Protein AF-A0A537ELC5-F1 (afdb_monomer_lite)

pLDDT: mean 82.73, std 13.87, range [36.59, 97.06]

Foldseek 3Di:
DDDDDPVLVVLLVCLVPCLVVCCVLLVADSVLSLLLSVLVVCCVVPVFDWDFLVRSLVSLVVLLVDPRRSDDNPDDGDSVVSVVSVVSCVVLVQKDKDAFPDADPPDGDTRRIIITGDDPVVSVVSSVVVVVVVVVVVVVVVVVVLVVCVVVVNNDPDPDD

Radius of gyration: 21.55 Å; chains: 1; bounding box: 52×45×64 Å

Structure (mmCIF, N/CA/C/O backbone):
data_AF-A0A537ELC5-F1
#
_entry.id   AF-A0A537ELC5-F1
#
loop_
_atom_site.group_PDB
_atom_site.id
_atom_site.type_symbol
_atom_site.label_atom_id
_atom_site.label_alt_id
_atom_site.label_comp_id
_atom_site.label_asym_id
_atom_site.label_entit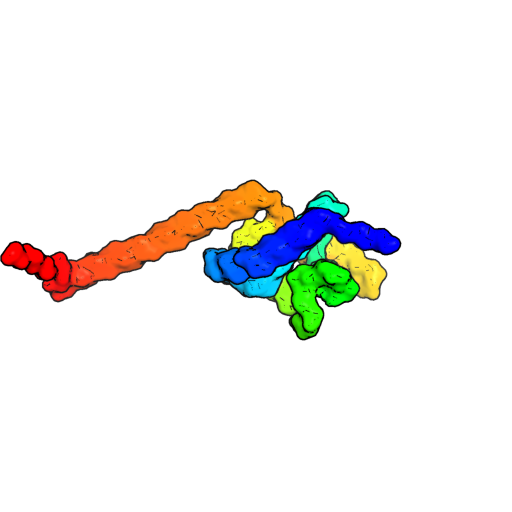y_id
_atom_site.label_seq_id
_atom_site.pdbx_PDB_ins_code
_atom_site.Cartn_x
_atom_site.Cartn_y
_atom_site.Cartn_z
_atom_site.occupancy
_atom_site.B_iso_or_equiv
_atom_site.auth_seq_id
_atom_site.auth_comp_id
_atom_site.auth_asym_id
_atom_site.auth_atom_id
_atom_site.pdbx_PDB_model_num
ATOM 1 N N . MET A 1 1 ? 16.513 15.940 -28.031 1.00 36.59 1 MET A N 1
ATOM 2 C CA . MET A 1 1 ? 15.989 16.147 -26.659 1.00 36.59 1 MET A CA 1
ATOM 3 C C . MET A 1 1 ? 14.794 15.224 -26.477 1.00 36.59 1 MET A C 1
ATOM 5 O O . MET A 1 1 ? 13.869 15.333 -27.264 1.00 36.59 1 MET A O 1
ATOM 9 N N . ALA A 1 2 ? 14.829 14.277 -25.535 1.00 41.66 2 ALA A N 1
ATOM 10 C CA . ALA A 1 2 ? 13.692 13.381 -25.301 1.00 41.66 2 ALA A CA 1
ATOM 11 C C . ALA A 1 2 ? 12.589 14.142 -24.551 1.00 41.66 2 ALA A C 1
ATOM 13 O O . ALA A 1 2 ? 12.836 14.666 -23.462 1.00 41.66 2 ALA A O 1
ATOM 14 N N . THR A 1 3 ? 11.407 14.243 -25.154 1.00 48.88 3 THR A N 1
ATOM 15 C CA . THR A 1 3 ? 10.217 14.824 -24.534 1.00 48.88 3 THR A CA 1
ATOM 16 C C . THR A 1 3 ? 9.771 13.930 -23.382 1.00 48.88 3 THR A C 1
ATOM 18 O O . THR A 1 3 ? 9.591 12.722 -23.522 1.00 48.88 3 THR A O 1
ATOM 21 N N . VAL A 1 4 ? 9.645 14.522 -22.199 1.00 57.47 4 VAL A N 1
ATOM 22 C CA . VAL A 1 4 ? 9.114 13.833 -21.026 1.00 57.47 4 VAL A CA 1
ATOM 23 C C . VAL A 1 4 ? 7.614 13.622 -21.239 1.00 57.47 4 VAL A C 1
ATOM 25 O O . VAL A 1 4 ? 6.893 14.578 -21.510 1.00 57.47 4 VAL A O 1
ATOM 28 N N . SER A 1 5 ? 7.139 12.383 -21.108 1.00 67.00 5 SER A N 1
ATOM 29 C CA . SER A 1 5 ? 5.710 12.070 -21.216 1.00 67.00 5 SER A CA 1
ATOM 30 C C . SER A 1 5 ? 4.902 12.790 -20.128 1.00 67.00 5 SER A C 1
ATOM 32 O O . SER A 1 5 ? 5.226 12.699 -18.943 1.00 67.00 5 SER A O 1
ATOM 34 N N . THR A 1 6 ? 3.807 13.455 -20.508 1.00 70.62 6 THR A N 1
ATOM 35 C CA . THR A 1 6 ? 2.864 14.124 -19.590 1.00 70.62 6 THR A CA 1
ATOM 36 C C . THR A 1 6 ? 2.332 13.180 -18.505 1.00 70.62 6 THR A C 1
ATOM 38 O O . THR A 1 6 ? 2.076 13.609 -17.381 1.00 70.62 6 THR A O 1
ATOM 41 N N . ALA A 1 7 ? 2.208 11.883 -18.807 1.00 66.81 7 ALA A N 1
ATOM 42 C CA . ALA A 1 7 ? 1.790 10.869 -17.841 1.00 66.81 7 ALA A CA 1
ATOM 43 C C . ALA A 1 7 ? 2.809 10.690 -16.699 1.00 66.81 7 ALA A C 1
ATOM 45 O O . ALA A 1 7 ? 2.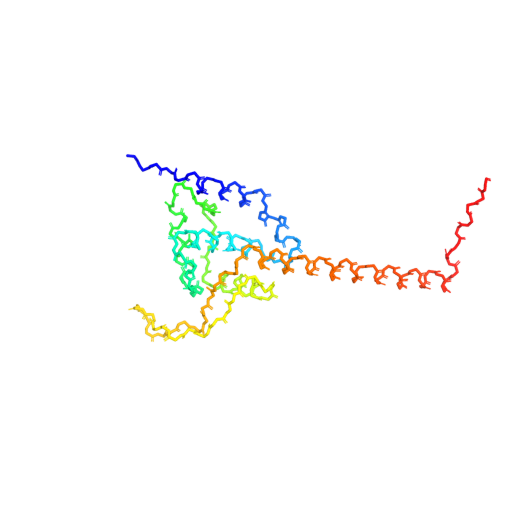412 10.568 -15.543 1.00 66.81 7 ALA A O 1
ATOM 46 N N . ALA A 1 8 ? 4.110 10.749 -17.003 1.00 68.38 8 ALA A N 1
ATOM 47 C CA . ALA A 1 8 ? 5.177 10.617 -16.009 1.00 68.38 8 ALA A CA 1
ATOM 48 C C . ALA A 1 8 ? 5.245 11.834 -15.066 1.00 68.38 8 ALA A C 1
ATOM 50 O O . ALA A 1 8 ? 5.470 11.682 -13.863 1.00 68.38 8 ALA A O 1
ATOM 51 N N . VAL A 1 9 ? 4.989 13.041 -15.591 1.00 70.94 9 VAL A N 1
ATOM 52 C CA . VAL A 1 9 ? 4.886 14.271 -14.781 1.00 70.94 9 VAL A CA 1
ATOM 53 C C . VAL A 1 9 ? 3.712 14.171 -13.809 1.00 70.94 9 VAL A C 1
ATOM 55 O O . VAL A 1 9 ? 3.905 14.302 -12.601 1.00 70.94 9 VAL A O 1
ATOM 58 N N . ARG A 1 10 ? 2.518 13.838 -14.320 1.00 77.75 10 ARG A N 1
ATOM 59 C CA . ARG A 1 10 ? 1.309 13.677 -13.498 1.00 77.75 10 ARG A CA 1
ATOM 60 C C . ARG A 1 10 ? 1.483 12.607 -12.423 1.00 77.75 10 ARG A C 1
ATOM 62 O O . ARG A 1 10 ? 1.082 12.816 -11.285 1.00 77.75 10 ARG A O 1
ATOM 69 N N . LEU A 1 11 ? 2.109 11.475 -12.749 1.00 79.44 11 LEU A N 1
ATOM 70 C CA . LEU A 1 11 ? 2.349 10.421 -11.766 1.00 79.44 11 LEU A CA 1
ATOM 71 C C . LEU A 1 11 ? 3.295 10.885 -10.651 1.00 79.44 11 LEU A C 1
ATOM 73 O O . LEU A 1 11 ? 3.015 10.645 -9.482 1.00 79.44 11 LEU A O 1
ATOM 77 N N . THR A 1 12 ? 4.369 11.600 -10.995 1.00 79.56 12 THR A N 1
ATOM 78 C CA . THR A 1 12 ? 5.310 12.158 -10.010 1.00 79.56 12 THR A CA 1
ATOM 79 C C . THR A 1 12 ? 4.617 13.133 -9.051 1.00 79.56 12 THR A C 1
ATOM 81 O O . THR A 1 12 ? 4.878 13.113 -7.848 1.00 79.56 12 THR A O 1
ATOM 84 N N . GLU A 1 13 ? 3.713 13.974 -9.559 1.00 84.12 13 GLU A N 1
ATOM 85 C CA . GLU A 1 13 ? 2.895 14.873 -8.734 1.00 84.12 13 GLU A CA 1
ATOM 86 C C . GLU A 1 13 ? 1.957 14.102 -7.801 1.00 84.12 13 GLU A C 1
ATOM 88 O O . GLU A 1 13 ? 1.878 14.422 -6.614 1.00 84.12 13 GLU A O 1
ATOM 93 N N . LEU A 1 14 ? 1.300 13.050 -8.303 1.00 85.38 14 LEU A N 1
ATOM 94 C CA . LEU A 1 14 ? 0.446 12.186 -7.485 1.00 85.38 14 LEU A CA 1
ATOM 95 C C . LEU A 1 14 ? 1.235 11.500 -6.366 1.00 85.38 14 LEU A C 1
ATOM 97 O O . LEU A 1 14 ? 0.763 11.475 -5.231 1.00 85.38 14 LEU A O 1
ATOM 101 N N . VAL A 1 15 ? 2.447 11.006 -6.648 1.00 85.62 15 VAL A N 1
ATOM 102 C CA . VAL A 1 15 ? 3.321 10.426 -5.615 1.00 85.62 15 VAL A CA 1
ATOM 103 C C . VAL A 1 15 ? 3.615 11.463 -4.540 1.00 85.62 15 VAL A C 1
ATOM 105 O O . VAL A 1 15 ? 3.374 11.204 -3.365 1.00 85.62 15 VAL A O 1
ATOM 108 N N . LYS A 1 16 ? 4.091 12.655 -4.913 1.00 84.12 16 LYS A N 1
ATOM 109 C CA . LYS A 1 16 ? 4.421 13.709 -3.941 1.00 84.12 16 LYS A CA 1
ATOM 110 C C . LYS A 1 16 ? 3.223 14.108 -3.084 1.00 84.12 16 LYS A C 1
ATOM 112 O O . LYS A 1 16 ? 3.381 14.309 -1.887 1.00 84.12 16 LYS A O 1
ATOM 117 N N . ARG A 1 17 ? 2.042 14.213 -3.694 1.00 87.62 17 ARG A N 1
ATOM 118 C CA . ARG A 1 17 ? 0.836 14.697 -3.022 1.00 87.62 17 ARG A CA 1
ATOM 119 C C . ARG A 1 17 ? 0.158 13.648 -2.142 1.00 87.62 17 ARG A C 1
ATOM 121 O O . ARG A 1 17 ? -0.383 14.016 -1.109 1.00 87.62 17 ARG A O 1
ATOM 128 N N . TYR A 1 18 ? 0.166 12.375 -2.542 1.00 88.31 18 TYR A N 1
ATOM 129 C CA . TYR A 1 18 ? -0.697 11.353 -1.935 1.00 88.31 18 TYR A CA 1
ATOM 130 C C . TYR A 1 18 ? 0.043 10.152 -1.331 1.00 88.31 18 TYR A C 1
ATOM 132 O O . TYR A 1 18 ? -0.589 9.329 -0.674 1.00 88.31 18 TYR A O 1
ATOM 140 N N . SER A 1 19 ? 1.363 10.028 -1.509 1.00 86.38 19 SER A N 1
ATOM 141 C CA . SER A 1 19 ? 2.138 8.895 -0.964 1.00 86.38 19 SER A CA 1
ATOM 142 C C . SER A 1 19 ? 2.041 8.752 0.556 1.00 86.38 19 SER A C 1
ATOM 144 O O . SER A 1 19 ? 1.912 7.621 1.030 1.00 86.38 19 SER A O 1
ATOM 146 N N . SER A 1 20 ? 2.068 9.859 1.303 1.00 88.12 20 SER A N 1
ATOM 147 C CA . SER A 1 20 ? 1.919 9.846 2.766 1.00 88.12 20 SER A CA 1
ATOM 148 C C . SER A 1 20 ? 0.496 9.489 3.181 1.00 88.12 20 SER A C 1
ATOM 150 O O . SER A 1 20 ? 0.316 8.557 3.953 1.00 88.12 20 SER A O 1
ATOM 152 N N . THR A 1 21 ? -0.514 10.122 2.576 1.00 89.06 21 THR A N 1
ATOM 153 C CA . THR A 1 21 ? -1.930 9.825 2.848 1.00 89.06 21 THR A CA 1
ATOM 154 C C . THR A 1 21 ? -2.258 8.351 2.613 1.00 89.06 21 THR A C 1
ATOM 156 O O . THR A 1 21 ? -2.907 7.719 3.436 1.00 89.06 21 THR A O 1
ATOM 159 N N . ILE A 1 22 ? -1.776 7.768 1.511 1.00 88.00 22 ILE A N 1
ATOM 160 C CA . ILE A 1 22 ? -1.980 6.341 1.228 1.00 88.00 22 ILE A CA 1
ATOM 161 C C . ILE A 1 22 ? -1.264 5.468 2.264 1.00 88.00 22 ILE A C 1
ATOM 163 O O . ILE A 1 22 ? -1.820 4.460 2.692 1.00 88.00 22 ILE A O 1
ATOM 167 N N . ALA A 1 23 ? -0.038 5.827 2.653 1.00 90.69 23 ALA A N 1
ATOM 168 C CA . ALA A 1 23 ? 0.715 5.071 3.648 1.00 90.69 23 ALA A CA 1
ATOM 169 C C . ALA A 1 23 ? 0.004 5.065 5.010 1.00 90.69 23 ALA A C 1
ATOM 171 O O . ALA A 1 23 ? -0.204 4.000 5.588 1.00 90.69 23 ALA A O 1
ATOM 172 N N . GLU A 1 24 ? -0.425 6.239 5.471 1.00 89.81 24 GLU A N 1
ATOM 173 C CA . GLU A 1 24 ? -1.126 6.438 6.740 1.00 89.81 24 GLU A CA 1
ATOM 174 C C . GLU A 1 24 ? -2.480 5.729 6.758 1.00 89.81 24 GLU A C 1
ATOM 176 O O . GLU A 1 24 ? -2.751 4.930 7.656 1.00 89.81 24 GLU A O 1
ATOM 181 N N . GLU A 1 25 ? -3.318 5.949 5.742 1.00 87.75 25 GLU A N 1
ATOM 182 C CA . GLU A 1 25 ? -4.668 5.390 5.750 1.00 87.75 25 GLU A CA 1
ATOM 183 C C . GLU A 1 25 ? -4.679 3.875 5.587 1.00 87.75 25 GLU A C 1
ATOM 185 O O . GLU A 1 25 ? -5.473 3.183 6.230 1.00 87.75 25 GLU A O 1
ATOM 190 N N . LEU A 1 26 ? -3.779 3.331 4.767 1.00 87.50 26 LEU A N 1
ATOM 191 C CA . LEU A 1 26 ? -3.702 1.887 4.554 1.00 87.50 26 LEU A CA 1
ATOM 192 C C . LEU A 1 26 ? -2.837 1.172 5.596 1.00 87.50 26 LEU A C 1
ATOM 194 O O . LEU A 1 26 ? -2.833 -0.060 5.612 1.00 87.50 26 LEU A O 1
ATOM 198 N N . GLY A 1 27 ? -2.141 1.911 6.465 1.00 89.38 27 GLY A N 1
ATOM 199 C CA . GLY A 1 27 ? -1.224 1.348 7.456 1.00 89.38 27 GLY A CA 1
ATOM 200 C C . GLY A 1 27 ? -0.052 0.601 6.817 1.00 89.38 27 GLY A C 1
ATOM 201 O O . GLY A 1 27 ? 0.389 -0.420 7.342 1.00 89.38 27 GLY A O 1
ATOM 202 N N . ILE A 1 28 ? 0.422 1.069 5.659 1.00 92.50 28 ILE A N 1
ATOM 203 C CA . ILE A 1 28 ? 1.560 0.483 4.939 1.00 92.50 28 ILE A CA 1
ATOM 204 C C . ILE A 1 28 ? 2.791 1.369 5.070 1.00 92.50 28 ILE A C 1
ATOM 206 O O . ILE A 1 28 ? 2.699 2.571 5.312 1.00 92.50 28 ILE A O 1
ATOM 210 N N . SER A 1 29 ? 3.972 0.792 4.857 1.00 91.38 29 SER A N 1
ATOM 211 C CA . SER A 1 29 ? 5.194 1.589 4.834 1.00 91.38 29 SER A CA 1
ATOM 212 C C . SER A 1 29 ? 5.176 2.636 3.709 1.00 91.38 29 SER A C 1
ATOM 214 O O . SER A 1 29 ? 4.657 2.409 2.615 1.00 91.38 29 SER A O 1
ATOM 216 N N . TYR A 1 30 ? 5.824 3.779 3.942 1.00 88.56 30 TYR A N 1
ATOM 217 C CA . TYR A 1 30 ? 6.011 4.809 2.912 1.00 88.56 30 TYR A CA 1
ATOM 218 C C . TYR A 1 30 ? 6.717 4.255 1.659 1.00 88.56 30 TYR A C 1
ATOM 220 O O . TYR A 1 30 ? 6.390 4.597 0.525 1.00 88.56 30 TYR A O 1
ATOM 228 N N . GLN A 1 31 ? 7.640 3.307 1.850 1.00 89.06 31 GLN A N 1
ATOM 229 C CA . GLN A 1 31 ? 8.270 2.579 0.750 1.00 89.06 31 GLN A CA 1
ATOM 230 C C . GLN A 1 31 ? 7.249 1.762 -0.060 1.00 89.06 31 GLN A C 1
ATOM 232 O O . GLN A 1 31 ? 7.323 1.741 -1.288 1.00 89.06 31 GLN A O 1
ATOM 237 N N . ALA A 1 32 ? 6.292 1.103 0.602 1.00 92.56 32 ALA A N 1
ATOM 238 C CA . ALA A 1 32 ? 5.229 0.355 -0.062 1.00 92.56 32 ALA A CA 1
ATOM 239 C C . ALA A 1 32 ? 4.324 1.272 -0.890 1.00 92.56 32 ALA A C 1
ATOM 241 O O . ALA A 1 32 ? 4.034 0.941 -2.039 1.00 92.56 32 ALA A O 1
ATOM 242 N N . SER A 1 33 ? 3.945 2.449 -0.376 1.00 92.25 33 SER A N 1
ATOM 243 C CA . SER A 1 33 ? 3.139 3.401 -1.154 1.00 92.25 33 SER A CA 1
ATOM 244 C C . SER A 1 33 ? 3.883 3.890 -2.401 1.00 92.25 33 SER A C 1
ATOM 246 O O . SER A 1 33 ? 3.303 3.947 -3.481 1.00 92.25 33 SER A O 1
ATOM 248 N N . LYS A 1 34 ? 5.195 4.134 -2.327 1.00 88.44 34 LYS A N 1
ATOM 249 C CA . LYS A 1 34 ? 5.983 4.452 -3.528 1.00 88.44 34 LYS A CA 1
ATOM 250 C C . LYS A 1 34 ? 6.090 3.279 -4.509 1.00 88.44 34 LYS A C 1
ATOM 252 O O . LYS A 1 34 ? 5.983 3.484 -5.717 1.00 88.44 34 LYS A O 1
ATOM 257 N N . ILE A 1 35 ? 6.277 2.049 -4.018 1.00 91.56 35 ILE A N 1
ATOM 258 C CA . ILE A 1 35 ? 6.288 0.845 -4.868 1.00 91.56 35 ILE A CA 1
ATOM 259 C C . ILE A 1 35 ? 4.935 0.652 -5.561 1.00 91.56 35 ILE A C 1
ATOM 261 O O . ILE A 1 35 ? 4.911 0.263 -6.725 1.00 91.56 35 ILE A O 1
ATOM 265 N N . LEU A 1 36 ? 3.820 0.975 -4.898 1.00 93.00 36 LEU A N 1
ATOM 266 C CA . LEU A 1 36 ? 2.488 0.971 -5.505 1.00 93.00 36 LEU A CA 1
ATOM 267 C C . LEU A 1 36 ? 2.446 1.873 -6.750 1.00 93.00 36 LEU A C 1
ATOM 269 O O . LEU A 1 36 ? 2.028 1.425 -7.818 1.00 93.00 36 LEU A O 1
ATOM 273 N N . PHE A 1 37 ? 2.930 3.115 -6.637 1.00 89.69 37 PHE A N 1
ATOM 274 C CA . PHE A 1 37 ? 2.995 4.047 -7.768 1.00 89.69 37 PHE A CA 1
ATOM 275 C C . PHE A 1 37 ? 3.964 3.589 -8.860 1.00 89.69 37 PHE A C 1
ATOM 277 O O . PHE A 1 37 ? 3.635 3.687 -10.040 1.00 89.69 37 PHE A O 1
ATOM 284 N N . TYR A 1 38 ? 5.116 3.030 -8.485 1.00 88.69 38 TYR A N 1
ATOM 285 C CA . TYR A 1 38 ? 6.044 2.430 -9.444 1.00 88.69 38 TYR A CA 1
ATOM 286 C C . TYR A 1 38 ? 5.379 1.301 -10.244 1.00 88.69 38 TYR A C 1
ATOM 288 O O . TYR A 1 38 ? 5.448 1.283 -11.470 1.00 88.69 38 TYR A O 1
ATOM 296 N N . LEU A 1 39 ? 4.690 0.371 -9.577 1.00 90.69 39 LEU A N 1
ATOM 297 C CA . LEU A 1 39 ? 3.988 -0.721 -10.252 1.00 90.69 39 LEU A CA 1
ATOM 298 C C . LEU A 1 39 ? 2.851 -0.206 -11.142 1.00 90.69 39 LEU A C 1
ATOM 300 O O . LEU A 1 39 ? 2.592 -0.782 -12.198 1.00 90.69 39 LEU A O 1
ATOM 304 N N . PHE A 1 40 ? 2.191 0.885 -10.747 1.00 89.75 40 PHE A N 1
ATOM 305 C CA . PHE A 1 40 ? 1.183 1.537 -11.577 1.00 89.75 40 PHE A CA 1
ATOM 306 C C . PHE A 1 40 ? 1.805 2.106 -12.857 1.00 89.75 40 PHE A C 1
ATOM 308 O O . PHE A 1 40 ? 1.271 1.893 -13.944 1.00 89.75 40 PHE A O 1
ATOM 315 N N . GLU A 1 41 ? 2.970 2.748 -12.754 1.00 85.81 41 GLU A N 1
ATOM 316 C CA . GLU A 1 41 ? 3.743 3.198 -13.914 1.00 85.81 41 GLU A CA 1
ATOM 317 C C . GLU A 1 41 ? 4.092 2.032 -14.846 1.00 85.81 41 GLU A C 1
ATOM 319 O O . GLU A 1 41 ? 3.826 2.087 -16.048 1.00 85.81 41 GLU A O 1
ATOM 324 N N . GLN A 1 42 ? 4.632 0.940 -14.293 1.00 85.81 42 GLN A N 1
ATOM 325 C CA . GLN A 1 42 ? 4.979 -0.242 -15.085 1.00 85.81 42 GLN A CA 1
ATOM 326 C C . GLN A 1 42 ? 3.746 -0.832 -15.771 1.00 85.81 42 GLN A C 1
ATOM 328 O O . GLN A 1 42 ? 3.809 -1.214 -16.937 1.00 85.81 42 GLN A O 1
ATOM 333 N N . ARG A 1 43 ? 2.596 -0.850 -15.093 1.00 84.44 43 ARG A N 1
ATOM 334 C CA . ARG A 1 43 ? 1.334 -1.305 -15.675 1.00 84.44 43 ARG A CA 1
ATOM 335 C C . ARG A 1 43 ? 0.915 -0.466 -16.882 1.00 84.44 43 ARG A C 1
ATOM 337 O O . ARG A 1 43 ? 0.493 -1.056 -17.875 1.00 84.44 43 ARG A O 1
ATOM 344 N N . VAL A 1 44 ? 1.032 0.861 -16.797 1.00 82.00 44 VAL A N 1
ATOM 345 C CA . VAL A 1 44 ? 0.701 1.788 -17.894 1.00 82.00 44 VAL A CA 1
ATOM 346 C C . VAL A 1 44 ? 1.618 1.570 -19.100 1.00 82.00 44 VAL A C 1
ATOM 348 O O . VAL A 1 44 ? 1.150 1.614 -20.232 1.00 82.00 44 VAL A O 1
ATOM 351 N N . HIS A 1 45 ? 2.908 1.304 -18.875 1.00 78.81 45 HIS A N 1
ATOM 352 C CA . HIS A 1 45 ? 3.888 1.198 -19.961 1.00 78.81 45 HIS A CA 1
ATOM 353 C C . HIS A 1 45 ? 4.100 -0.215 -20.519 1.00 78.81 45 HIS A C 1
ATOM 355 O O . HIS A 1 45 ? 4.550 -0.347 -21.653 1.00 78.81 45 HIS A O 1
ATOM 361 N N . GLN A 1 46 ? 3.819 -1.267 -19.747 1.00 76.81 46 GLN A N 1
ATOM 362 C CA . GLN A 1 46 ? 4.182 -2.653 -20.086 1.00 76.81 46 GLN A CA 1
ATOM 363 C C . GLN A 1 46 ? 2.991 -3.626 -20.071 1.00 76.81 46 GLN A C 1
ATOM 365 O O . GLN A 1 46 ? 3.198 -4.836 -20.068 1.00 76.81 46 GLN A O 1
ATOM 370 N N . ASN A 1 47 ? 1.746 -3.131 -20.068 1.00 74.31 47 ASN A N 1
ATOM 371 C CA . ASN A 1 47 ? 0.526 -3.954 -20.033 1.00 74.31 47 ASN A CA 1
ATOM 372 C C . ASN A 1 47 ? 0.460 -4.925 -18.839 1.00 74.31 47 ASN A C 1
ATOM 374 O O . ASN A 1 47 ? 0.217 -6.119 -18.988 1.00 74.31 47 ASN A O 1
ATOM 378 N N . ASN A 1 48 ? 0.607 -4.381 -17.630 1.00 69.75 48 ASN A N 1
ATOM 379 C CA . ASN A 1 48 ? 0.451 -5.108 -16.361 1.00 69.75 48 ASN A CA 1
ATOM 380 C C . ASN A 1 48 ? 1.360 -6.352 -16.194 1.00 69.75 48 ASN A C 1
ATOM 382 O O . ASN A 1 48 ? 0.852 -7.454 -15.970 1.00 69.75 48 ASN A O 1
ATOM 386 N N . PRO A 1 49 ? 2.689 -6.195 -16.296 1.00 79.19 49 PRO A N 1
ATOM 387 C CA . PRO A 1 49 ? 3.631 -7.301 -16.148 1.00 79.19 49 PRO A CA 1
ATOM 388 C C . PRO A 1 49 ? 3.693 -7.840 -14.708 1.00 79.19 49 PRO A C 1
ATOM 390 O O . PRO A 1 49 ? 3.563 -7.103 -13.729 1.00 79.19 49 PRO A O 1
ATOM 393 N N . ASP A 1 50 ? 3.968 -9.137 -14.594 1.00 87.88 50 ASP A N 1
ATOM 394 C CA . ASP A 1 50 ? 4.348 -9.784 -13.339 1.00 87.88 50 ASP A CA 1
ATOM 395 C C . ASP A 1 50 ? 5.806 -9.443 -12.989 1.00 87.88 50 ASP A C 1
ATOM 397 O O . ASP A 1 50 ? 6.710 -9.661 -13.802 1.00 87.88 50 ASP A O 1
ATOM 401 N N . HIS A 1 51 ? 6.059 -8.984 -11.761 1.00 88.44 51 HIS A N 1
ATOM 402 C CA . HIS A 1 51 ? 7.404 -8.648 -11.291 1.00 88.44 51 HIS A CA 1
ATOM 403 C C . HIS A 1 51 ? 7.811 -9.450 -10.055 1.00 88.44 51 HIS A C 1
ATOM 405 O O . HIS A 1 51 ? 7.039 -9.605 -9.110 1.00 88.44 51 HIS A O 1
ATOM 411 N N . SER A 1 52 ? 9.058 -9.917 -10.010 1.00 90.50 52 SER A N 1
ATOM 412 C CA . SER A 1 52 ? 9.662 -10.351 -8.748 1.00 90.50 52 SER A CA 1
ATOM 413 C C . SER A 1 52 ? 10.115 -9.146 -7.912 1.00 90.50 52 SER A C 1
ATOM 415 O O . SER A 1 52 ? 10.305 -8.048 -8.438 1.00 90.50 52 SER A O 1
ATOM 417 N N . ALA A 1 53 ? 10.358 -9.348 -6.612 1.00 90.69 53 ALA A N 1
ATOM 418 C CA . ALA A 1 53 ? 10.940 -8.308 -5.754 1.00 90.69 53 ALA A CA 1
ATOM 419 C C . ALA A 1 53 ? 12.286 -7.792 -6.302 1.00 90.69 53 ALA A C 1
ATOM 421 O O . ALA A 1 53 ? 12.559 -6.594 -6.257 1.00 90.69 53 ALA A O 1
ATOM 422 N N . TYR A 1 54 ? 13.089 -8.679 -6.897 1.00 89.25 54 TYR A N 1
ATOM 423 C CA . TYR A 1 54 ? 14.340 -8.316 -7.558 1.00 89.25 54 TYR A CA 1
ATOM 424 C C . TYR A 1 54 ? 14.120 -7.420 -8.785 1.00 89.25 54 TYR A C 1
ATOM 426 O O . TYR A 1 54 ? 14.830 -6.430 -8.953 1.00 89.25 54 TYR A O 1
ATOM 434 N N . ASP A 1 55 ? 13.128 -7.729 -9.627 1.00 89.25 55 ASP A N 1
ATOM 435 C CA . ASP A 1 55 ? 12.822 -6.917 -10.815 1.00 89.25 55 ASP A CA 1
ATOM 436 C C . ASP A 1 55 ? 12.377 -5.509 -10.412 1.00 89.25 55 ASP A C 1
ATOM 438 O O . ASP A 1 55 ? 12.837 -4.524 -10.989 1.00 89.25 55 ASP A O 1
ATOM 442 N N . ILE A 1 56 ? 11.543 -5.412 -9.370 1.00 90.81 56 ILE A N 1
ATOM 443 C CA . ILE A 1 56 ? 11.132 -4.133 -8.780 1.00 90.81 56 ILE A CA 1
ATOM 444 C C . ILE A 1 56 ? 12.368 -3.388 -8.276 1.00 90.81 56 ILE A C 1
ATOM 446 O O . ILE A 1 56 ? 12.604 -2.257 -8.682 1.00 90.81 56 ILE A O 1
ATOM 450 N N . TYR A 1 57 ? 13.206 -4.028 -7.460 1.00 90.62 57 TYR A N 1
ATOM 451 C CA . TYR A 1 57 ? 14.439 -3.436 -6.940 1.00 90.62 57 TYR A CA 1
ATOM 452 C C . TYR A 1 57 ? 15.345 -2.877 -8.050 1.00 90.62 57 TYR A C 1
ATOM 454 O O . TYR A 1 57 ? 15.779 -1.724 -7.979 1.00 90.62 57 TYR A O 1
ATOM 462 N N . LYS A 1 58 ? 15.601 -3.652 -9.111 1.00 88.12 58 LYS A N 1
ATOM 463 C CA . LYS A 1 58 ? 16.428 -3.209 -10.244 1.00 88.12 58 LYS A CA 1
ATOM 464 C C . LYS A 1 58 ? 15.769 -2.072 -11.023 1.00 88.12 58 LYS A C 1
ATOM 466 O O . LYS A 1 58 ? 16.468 -1.138 -11.418 1.00 88.12 58 LYS A O 1
ATOM 471 N N . GLY A 1 59 ? 14.453 -2.131 -11.207 1.00 87.19 59 GLY A N 1
ATOM 472 C CA . GLY A 1 59 ? 13.675 -1.073 -11.841 1.00 87.19 59 GLY A CA 1
ATOM 473 C C . GLY A 1 59 ? 13.749 0.243 -11.073 1.00 87.19 59 GLY A C 1
ATOM 474 O O . GLY A 1 59 ? 14.102 1.270 -11.651 1.00 87.19 59 GLY A O 1
ATOM 475 N N . LEU A 1 60 ? 13.563 0.203 -9.754 1.00 86.50 60 LEU A N 1
ATOM 476 C CA . LEU A 1 60 ? 13.698 1.364 -8.872 1.00 86.50 60 LEU A CA 1
ATOM 477 C C . LEU A 1 60 ? 15.101 1.987 -8.927 1.00 86.50 60 LEU A C 1
ATOM 479 O O . LEU A 1 60 ? 15.241 3.200 -9.084 1.00 86.50 60 LEU A O 1
ATOM 483 N N . LEU A 1 61 ? 16.153 1.162 -8.878 1.00 83.88 61 LEU A N 1
ATOM 484 C CA . LEU A 1 61 ? 17.531 1.642 -9.031 1.00 83.88 61 LEU A CA 1
ATOM 485 C C . LEU A 1 61 ? 17.785 2.289 -10.397 1.00 83.88 61 LEU A C 1
ATOM 487 O O . LEU A 1 61 ? 18.568 3.235 -10.500 1.00 83.88 61 LEU A O 1
ATOM 491 N N . SER A 1 62 ? 17.151 1.778 -11.454 1.00 81.44 62 SER A N 1
ATOM 492 C CA . SER A 1 62 ? 17.250 2.376 -12.786 1.00 81.44 62 SER A CA 1
ATOM 493 C C . SER A 1 62 ? 16.519 3.721 -12.856 1.00 81.44 62 SER A C 1
ATOM 495 O O . SER A 1 62 ? 17.046 4.674 -13.430 1.00 81.44 62 SER A O 1
ATOM 497 N N . GLN A 1 63 ? 15.368 3.847 -12.187 1.00 77.25 63 GLN A N 1
ATOM 498 C CA . GLN A 1 63 ? 14.600 5.088 -12.127 1.00 77.25 63 GLN A CA 1
ATOM 499 C C . GLN A 1 63 ? 15.284 6.189 -11.330 1.00 77.25 63 GLN A C 1
ATOM 501 O O . GLN A 1 63 ? 15.150 7.349 -11.703 1.00 77.25 63 GLN A O 1
ATOM 506 N N . ALA A 1 64 ? 16.068 5.865 -10.300 1.00 69.75 64 ALA A N 1
ATOM 507 C CA . ALA A 1 64 ? 16.869 6.862 -9.582 1.00 69.75 64 ALA A CA 1
ATOM 508 C C . ALA A 1 64 ? 17.837 7.634 -10.512 1.00 69.75 64 ALA A C 1
ATOM 510 O O . ALA A 1 64 ? 18.259 8.750 -10.199 1.00 69.75 64 ALA A O 1
ATOM 511 N N . LYS A 1 65 ? 18.161 7.065 -11.684 1.00 68.81 65 LYS A N 1
ATOM 512 C CA . LYS A 1 65 ? 18.990 7.682 -12.732 1.00 68.81 65 LYS A CA 1
ATOM 513 C C . LYS A 1 65 ? 18.177 8.476 -13.770 1.00 68.81 65 LYS A C 1
ATOM 515 O O . LYS A 1 65 ? 18.769 9.116 -14.636 1.00 68.81 65 LYS A O 1
ATOM 520 N N . SER A 1 66 ? 16.844 8.447 -13.696 1.00 65.31 66 SER A N 1
ATOM 521 C CA . SER A 1 66 ? 15.929 9.181 -14.580 1.00 65.31 66 SER A CA 1
ATOM 522 C C . SER A 1 66 ? 15.970 10.6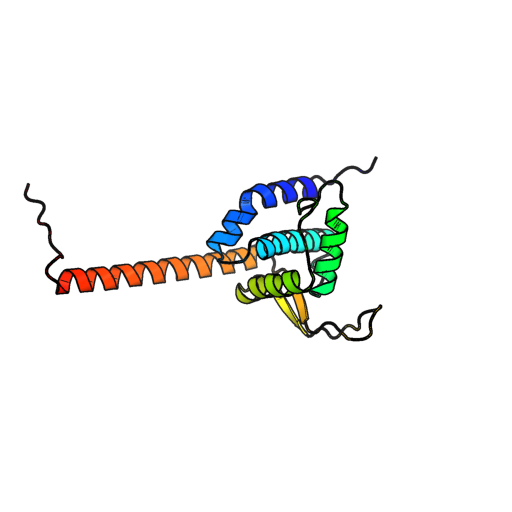94 -14.330 1.00 65.31 66 SER A C 1
ATOM 524 O O . SER A 1 66 ? 16.360 11.166 -13.260 1.00 65.31 66 SER A O 1
ATOM 526 N N . ARG A 1 67 ? 15.521 11.470 -15.328 1.00 58.12 67 ARG A N 1
ATOM 527 C CA . ARG A 1 67 ? 15.303 12.925 -15.211 1.00 58.12 67 ARG A CA 1
ATOM 528 C C . ARG A 1 67 ? 14.108 13.267 -14.315 1.00 58.12 67 ARG A C 1
ATOM 530 O O . ARG A 1 67 ? 14.118 14.323 -13.696 1.00 58.12 67 ARG A O 1
ATOM 537 N N . LEU A 1 68 ? 13.127 12.368 -14.228 1.00 63.53 68 LEU A N 1
ATOM 538 C CA . LEU A 1 68 ? 11.999 12.441 -13.298 1.00 63.53 68 LEU A CA 1
ATOM 539 C C . LEU A 1 68 ? 11.949 11.154 -12.479 1.00 63.53 68 LEU A C 1
ATOM 541 O O . LEU A 1 68 ? 11.230 10.222 -12.835 1.00 63.53 68 LEU A O 1
ATOM 545 N N . PRO A 1 69 ? 12.779 11.043 -11.437 1.00 66.38 69 PRO A N 1
ATOM 546 C CA . PRO A 1 69 ? 12.755 9.864 -10.603 1.00 66.38 69 PRO A CA 1
ATOM 547 C C . PRO A 1 69 ? 11.528 9.930 -9.679 1.00 66.38 69 PRO A C 1
ATOM 549 O O . PRO A 1 69 ? 11.285 10.949 -9.030 1.00 66.38 69 PRO A O 1
ATOM 552 N N . LEU A 1 70 ? 10.772 8.831 -9.581 1.00 67.75 70 LEU A N 1
ATOM 553 C CA . LEU A 1 70 ? 9.699 8.691 -8.583 1.00 67.75 70 LEU A CA 1
ATOM 554 C C . LEU A 1 70 ? 10.237 8.715 -7.137 1.00 67.75 70 LEU A C 1
ATOM 556 O O . LEU A 1 70 ? 9.481 8.917 -6.188 1.00 67.75 70 LEU A O 1
ATOM 560 N N . PHE A 1 71 ? 11.547 8.516 -6.979 1.00 68.44 71 PHE A N 1
ATOM 561 C CA . PHE A 1 71 ? 12.259 8.429 -5.710 1.00 68.44 71 PHE A CA 1
ATOM 562 C C . PHE A 1 71 ? 13.361 9.499 -5.667 1.00 68.44 71 PHE A C 1
ATOM 564 O O . PHE A 1 71 ? 14.062 9.687 -6.664 1.00 68.44 71 PHE A O 1
ATOM 571 N N . PRO A 1 72 ? 13.555 10.213 -4.547 1.00 68.00 72 PRO A N 1
ATOM 572 C CA . PRO A 1 72 ? 14.655 11.159 -4.415 1.00 68.00 72 PRO A CA 1
ATOM 573 C C . PRO A 1 72 ? 16.017 10.478 -4.612 1.00 68.00 72 PRO A C 1
ATOM 575 O O . PRO A 1 72 ? 16.255 9.346 -4.185 1.00 68.00 72 PRO A O 1
ATOM 578 N N . LYS A 1 73 ? 16.942 11.197 -5.257 1.00 63.88 73 LYS A N 1
ATOM 579 C CA . LYS A 1 73 ? 18.328 10.746 -5.427 1.00 63.88 73 LYS A CA 1
ATOM 580 C C . LYS A 1 73 ? 18.981 10.648 -4.043 1.00 63.88 73 LYS A C 1
ATOM 582 O O . LYS A 1 73 ? 19.125 11.664 -3.377 1.00 63.88 73 LYS A O 1
ATOM 587 N N . GLY A 1 74 ? 19.348 9.438 -3.619 1.00 64.81 74 GLY A N 1
ATOM 588 C CA . GLY A 1 74 ? 19.991 9.177 -2.321 1.00 64.81 74 GLY A CA 1
ATOM 589 C C . GLY A 1 74 ? 19.216 8.244 -1.385 1.00 64.81 74 GLY A C 1
ATOM 590 O O . GLY A 1 74 ? 19.768 7.811 -0.378 1.00 64.81 74 GLY A O 1
ATOM 591 N N . GLU A 1 75 ? 17.974 7.880 -1.714 1.00 74.50 75 GLU A N 1
ATOM 592 C CA . GLU A 1 75 ? 17.227 6.881 -0.944 1.00 74.50 75 GLU A CA 1
ATOM 593 C C . GLU A 1 75 ? 17.894 5.497 -1.067 1.00 74.50 75 GLU A C 1
ATOM 595 O O . GLU A 1 75 ? 18.107 4.988 -2.172 1.00 74.50 75 GLU A O 1
ATOM 600 N N . GLN A 1 76 ? 18.258 4.884 0.066 1.00 79.19 76 GLN A N 1
ATOM 601 C CA . GLN A 1 76 ? 18.871 3.554 0.081 1.00 79.19 76 GLN A CA 1
ATOM 602 C C . GLN A 1 76 ? 17.815 2.474 -0.173 1.00 79.19 76 GLN A C 1
ATOM 604 O O . GLN A 1 76 ? 17.144 1.984 0.736 1.00 79.19 76 GLN A O 1
ATOM 609 N N . ILE A 1 77 ? 17.685 2.078 -1.437 1.00 83.81 77 ILE A N 1
ATOM 610 C CA . ILE A 1 77 ? 16.802 0.987 -1.849 1.00 83.81 77 ILE A CA 1
ATOM 611 C C . ILE A 1 77 ? 17.592 -0.322 -1.793 1.00 83.81 77 ILE A C 1
ATOM 613 O O . ILE A 1 77 ? 18.625 -0.464 -2.446 1.00 83.81 77 ILE A O 1
ATOM 617 N N . THR A 1 78 ? 17.094 -1.297 -1.034 1.00 88.06 78 THR A N 1
ATOM 618 C CA . THR A 1 78 ? 17.642 -2.660 -0.970 1.00 88.06 78 THR A CA 1
ATOM 619 C C . THR A 1 78 ? 16.581 -3.666 -1.405 1.00 88.06 78 THR A C 1
ATOM 621 O O . THR A 1 78 ? 15.387 -3.429 -1.214 1.00 88.06 78 THR A O 1
ATOM 624 N N . GLU A 1 79 ? 16.993 -4.812 -1.957 1.00 89.19 79 GLU A N 1
ATOM 625 C CA . GLU A 1 79 ? 16.060 -5.890 -2.326 1.00 89.19 79 GLU A CA 1
ATOM 626 C C . GLU A 1 79 ? 15.229 -6.351 -1.119 1.00 89.19 79 GLU A C 1
ATOM 628 O O . GLU A 1 79 ? 14.021 -6.526 -1.238 1.00 89.19 79 GLU A O 1
ATOM 633 N N . LYS A 1 80 ? 15.844 -6.438 0.068 1.00 90.44 80 LYS A N 1
ATOM 634 C CA . LYS A 1 80 ? 15.163 -6.797 1.321 1.00 90.44 80 LYS A CA 1
ATOM 635 C C . LYS A 1 80 ? 14.051 -5.808 1.688 1.00 90.44 80 LYS A C 1
ATOM 637 O O . LYS A 1 80 ? 12.962 -6.225 2.076 1.00 90.44 80 LYS A O 1
ATOM 642 N N . ASN A 1 81 ? 14.301 -4.503 1.556 1.00 91.12 81 ASN A N 1
ATOM 643 C CA . ASN A 1 81 ? 13.284 -3.483 1.834 1.00 91.12 81 ASN A CA 1
ATOM 644 C C . ASN A 1 81 ? 12.146 -3.536 0.810 1.00 91.12 81 ASN A C 1
ATOM 646 O O . ASN A 1 81 ? 10.986 -3.367 1.178 1.00 91.12 81 ASN A O 1
ATOM 650 N N . VAL A 1 82 ? 12.466 -3.819 -0.457 1.00 92.25 82 VAL A N 1
ATOM 651 C CA . VAL A 1 82 ? 11.467 -4.029 -1.514 1.00 92.25 82 VAL A CA 1
ATOM 652 C C . VAL A 1 82 ? 10.624 -5.274 -1.237 1.00 92.25 82 VAL A C 1
ATOM 654 O O . VAL A 1 82 ? 9.407 -5.215 -1.381 1.00 92.25 82 VAL A O 1
ATOM 657 N N . GLU A 1 83 ? 11.232 -6.374 -0.790 1.00 93.12 83 GLU A N 1
ATOM 658 C CA . GLU A 1 83 ? 10.520 -7.604 -0.429 1.00 93.12 83 GLU A CA 1
ATOM 659 C C . GLU A 1 83 ? 9.573 -7.395 0.762 1.00 93.12 83 GLU A C 1
ATOM 661 O O . GLU A 1 83 ? 8.429 -7.848 0.733 1.00 93.12 83 GLU A O 1
ATOM 666 N N . LYS A 1 84 ? 10.006 -6.649 1.785 1.00 94.00 84 LYS A N 1
ATOM 667 C CA . LYS A 1 84 ? 9.129 -6.268 2.899 1.00 94.00 84 LYS A CA 1
ATOM 668 C C . LYS A 1 84 ? 7.959 -5.407 2.414 1.00 94.00 84 LYS A C 1
ATOM 670 O O . LYS A 1 84 ? 6.809 -5.720 2.694 1.00 94.00 84 LYS A O 1
ATOM 675 N N . ALA A 1 85 ? 8.248 -4.366 1.639 1.00 94.38 85 ALA A N 1
ATOM 676 C CA . ALA A 1 85 ? 7.242 -3.421 1.171 1.00 94.38 85 ALA A CA 1
ATOM 677 C C . ALA A 1 85 ? 6.225 -4.048 0.195 1.00 94.38 85 ALA A C 1
ATOM 679 O O . ALA A 1 85 ? 5.036 -3.754 0.282 1.00 94.38 85 ALA A O 1
ATOM 680 N N . ILE A 1 86 ? 6.638 -4.959 -0.697 1.00 94.75 86 ILE A N 1
ATOM 681 C CA . ILE A 1 86 ? 5.685 -5.716 -1.531 1.00 94.75 86 ILE A CA 1
ATOM 682 C C . ILE A 1 86 ? 4.859 -6.701 -0.687 1.00 94.75 86 ILE A C 1
ATOM 684 O O . ILE A 1 86 ? 3.703 -6.967 -1.012 1.00 94.75 86 ILE A O 1
ATOM 688 N N . GLY A 1 87 ? 5.425 -7.197 0.420 1.00 94.12 87 GLY A N 1
ATOM 689 C CA . GLY A 1 87 ? 4.708 -7.950 1.446 1.00 94.12 87 GLY A CA 1
ATOM 690 C C . GLY A 1 87 ? 3.573 -7.142 2.078 1.00 94.12 87 GLY A C 1
ATOM 691 O O . GLY A 1 87 ? 2.453 -7.646 2.140 1.00 94.12 87 GLY A O 1
ATOM 692 N N . ASP A 1 88 ? 3.823 -5.882 2.450 1.00 94.06 88 ASP A N 1
ATOM 693 C CA . ASP A 1 88 ? 2.794 -4.965 2.971 1.00 94.06 88 ASP A CA 1
ATOM 694 C C . ASP A 1 88 ? 1.663 -4.760 1.945 1.00 94.06 88 ASP A C 1
ATOM 696 O O . ASP A 1 88 ? 0.479 -4.864 2.276 1.00 94.06 88 ASP A O 1
ATOM 700 N N . LEU A 1 89 ? 2.016 -4.530 0.672 1.00 95.38 89 LEU A N 1
ATOM 701 C CA . LEU 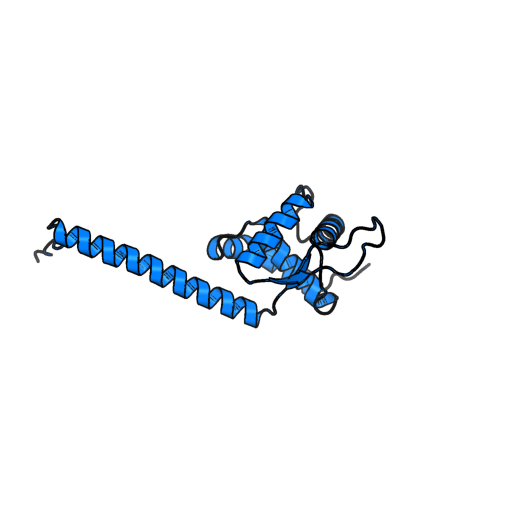A 1 89 ? 1.039 -4.377 -0.414 1.00 95.38 89 LEU A CA 1
ATOM 702 C C . LEU A 1 89 ? 0.206 -5.647 -0.627 1.00 95.38 89 LEU A C 1
ATOM 704 O O . LEU A 1 89 ? -0.987 -5.563 -0.930 1.00 95.38 89 LEU A O 1
ATOM 708 N N . PHE A 1 90 ? 0.818 -6.823 -0.474 1.00 95.19 90 PHE A N 1
ATOM 709 C CA . PHE A 1 90 ? 0.122 -8.103 -0.568 1.00 95.19 90 PHE A CA 1
ATOM 710 C C . PHE A 1 90 ? -0.813 -8.328 0.626 1.00 95.19 90 PHE A C 1
ATOM 712 O O . PHE A 1 90 ? -1.960 -8.719 0.427 1.00 95.19 90 PHE A O 1
ATOM 719 N N . ALA A 1 91 ? -0.373 -8.024 1.850 1.00 93.44 91 ALA A N 1
ATOM 720 C CA . ALA A 1 91 ? -1.204 -8.097 3.055 1.00 93.44 91 ALA A CA 1
ATOM 721 C C . ALA A 1 91 ? -2.396 -7.124 3.005 1.00 93.44 91 ALA A C 1
ATOM 723 O O . ALA A 1 91 ? -3.461 -7.392 3.564 1.00 93.44 91 ALA A O 1
ATOM 724 N N . CYS A 1 92 ? -2.240 -6.010 2.288 1.00 92.19 92 CYS A N 1
ATOM 725 C CA . CYS A 1 92 ? -3.320 -5.070 2.008 1.00 92.19 92 CYS A CA 1
ATOM 726 C C . CYS A 1 92 ? -4.185 -5.449 0.804 1.00 92.19 92 CYS A C 1
ATOM 728 O O . CYS A 1 92 ? -5.096 -4.701 0.465 1.00 92.19 92 CYS A O 1
ATOM 730 N N . ASP A 1 93 ? -3.934 -6.601 0.178 1.00 94.56 93 ASP A N 1
ATOM 731 C CA . ASP A 1 93 ? -4.685 -7.111 -0.968 1.00 94.56 93 ASP A CA 1
ATOM 732 C C . ASP A 1 93 ? -4.660 -6.156 -2.185 1.00 94.56 93 ASP A C 1
ATOM 734 O O . ASP A 1 93 ? -5.593 -6.112 -2.989 1.00 94.56 93 ASP A O 1
ATOM 738 N N . LEU A 1 94 ? -3.573 -5.387 -2.340 1.00 94.88 94 LEU A N 1
ATOM 739 C CA . LEU A 1 94 ? -3.365 -4.428 -3.438 1.00 94.88 94 LEU A CA 1
ATOM 740 C C . LEU A 1 94 ? -2.635 -5.053 -4.635 1.00 94.88 94 LEU A C 1
ATOM 742 O O . LEU A 1 94 ? -2.762 -4.592 -5.772 1.00 94.88 94 LEU A O 1
ATOM 746 N N . VAL A 1 95 ? -1.892 -6.131 -4.392 1.00 95.19 95 VAL A N 1
ATOM 747 C CA . VAL A 1 95 ? -1.187 -6.908 -5.416 1.00 95.19 95 VAL A CA 1
ATOM 748 C C . VAL A 1 95 ? -1.630 -8.365 -5.377 1.00 95.19 95 VAL A C 1
ATOM 750 O O . VAL A 1 95 ? -1.934 -8.917 -4.321 1.00 95.19 95 VAL A O 1
ATOM 753 N N . ARG A 1 96 ? -1.654 -9.012 -6.540 1.00 93.88 96 ARG A N 1
ATOM 754 C CA . ARG A 1 96 ? -1.813 -10.463 -6.655 1.00 93.88 96 ARG A CA 1
ATOM 755 C C . ARG A 1 96 ? -0.442 -11.109 -6.546 1.00 93.88 96 ARG A C 1
ATOM 757 O O . ARG A 1 96 ? 0.523 -10.579 -7.088 1.00 93.88 96 ARG A O 1
ATOM 764 N N . ARG A 1 97 ? -0.371 -12.259 -5.879 1.00 93.25 97 ARG A N 1
ATOM 765 C CA . ARG A 1 97 ? 0.851 -13.057 -5.749 1.00 93.25 97 ARG A CA 1
ATOM 766 C C . ARG A 1 97 ? 0.677 -14.384 -6.472 1.00 93.25 97 ARG A C 1
ATOM 768 O O . ARG A 1 97 ? -0.277 -15.107 -6.196 1.00 93.25 97 ARG A O 1
ATOM 775 N N . SER A 1 98 ? 1.615 -14.725 -7.343 1.00 91.06 98 SER A N 1
ATOM 776 C CA . SER A 1 98 ? 1.686 -16.024 -8.014 1.00 91.06 98 SER A CA 1
ATOM 777 C C . SER A 1 98 ? 3.041 -16.689 -7.752 1.00 91.06 98 SER A C 1
ATOM 779 O O . SER A 1 98 ? 4.012 -16.041 -7.354 1.00 91.06 98 SER A O 1
ATOM 781 N N . SER A 1 99 ? 3.119 -18.013 -7.913 1.00 86.38 99 SER A N 1
ATOM 782 C CA . SER A 1 99 ? 4.388 -18.739 -7.799 1.00 86.38 99 SER A CA 1
ATOM 783 C C . SER A 1 99 ? 5.297 -18.388 -8.976 1.00 86.38 99 SER A C 1
ATOM 785 O O . SER A 1 99 ? 4.891 -18.548 -10.132 1.00 86.38 99 SER A O 1
ATOM 787 N N . GLY A 1 100 ? 6.539 -17.986 -8.714 1.00 77.25 100 GLY A N 1
ATOM 788 C CA . GLY A 1 100 ? 7.488 -17.735 -9.792 1.00 77.25 100 GLY A CA 1
ATOM 789 C C . GLY A 1 100 ? 8.027 -19.045 -10.364 1.00 77.25 100 GLY A C 1
ATOM 790 O O . GLY A 1 100 ? 8.873 -19.705 -9.775 1.00 77.25 100 GLY A O 1
ATOM 791 N N . LYS A 1 101 ? 7.543 -19.436 -11.546 1.00 68.25 101 LYS A N 1
ATOM 792 C CA . LYS A 1 101 ? 8.086 -20.589 -12.292 1.00 68.25 101 LYS A CA 1
ATOM 793 C C . LYS A 1 101 ? 9.199 -20.192 -13.270 1.00 68.25 101 LYS A C 1
ATOM 795 O O . LYS A 1 101 ? 9.904 -21.049 -13.797 1.00 68.25 101 LYS A O 1
ATOM 800 N N . ARG A 1 102 ? 9.377 -18.890 -13.526 1.00 61.66 102 ARG A N 1
ATOM 801 C CA . ARG A 1 102 ? 10.339 -18.371 -14.509 1.00 61.66 102 ARG A CA 1
ATOM 802 C C . ARG A 1 102 ? 11.749 -18.330 -13.909 1.00 61.66 102 ARG A C 1
ATOM 804 O O . ARG A 1 102 ? 11.982 -17.667 -12.898 1.00 61.66 102 ARG A O 1
ATOM 811 N N . LYS A 1 103 ? 12.695 -19.045 -14.530 1.00 55.28 103 LYS A N 1
ATOM 812 C CA . LYS A 1 103 ? 14.124 -18.991 -14.177 1.00 55.28 103 LYS A CA 1
ATOM 813 C C . LYS A 1 103 ? 14.675 -17.584 -14.449 1.00 55.28 103 LYS A C 1
ATOM 815 O O . LYS A 1 103 ? 14.392 -17.004 -15.497 1.00 55.28 103 LYS A O 1
ATOM 820 N N . ARG A 1 104 ? 15.477 -17.045 -13.525 1.00 59.44 104 ARG A N 1
ATOM 821 C CA . ARG A 1 104 ? 16.228 -15.797 -13.746 1.00 59.44 104 ARG A CA 1
ATOM 822 C C . ARG A 1 104 ? 17.321 -16.045 -14.793 1.00 59.44 104 ARG A C 1
ATOM 824 O O . ARG A 1 104 ? 17.988 -17.075 -14.737 1.00 59.44 104 ARG A O 1
ATOM 831 N N . LYS A 1 105 ? 17.538 -15.094 -15.710 1.00 56.03 105 LYS A N 1
ATOM 832 C CA . LYS A 1 105 ? 18.572 -15.198 -16.763 1.00 56.03 105 LYS A CA 1
ATOM 833 C C . LYS A 1 105 ? 20.018 -15.114 -16.237 1.00 56.03 105 LYS A C 1
ATOM 835 O O . LYS A 1 105 ? 20.909 -15.585 -16.925 1.00 56.03 105 LYS A O 1
ATOM 840 N N . ALA A 1 106 ? 20.254 -14.537 -15.051 1.00 56.56 106 ALA A N 1
ATOM 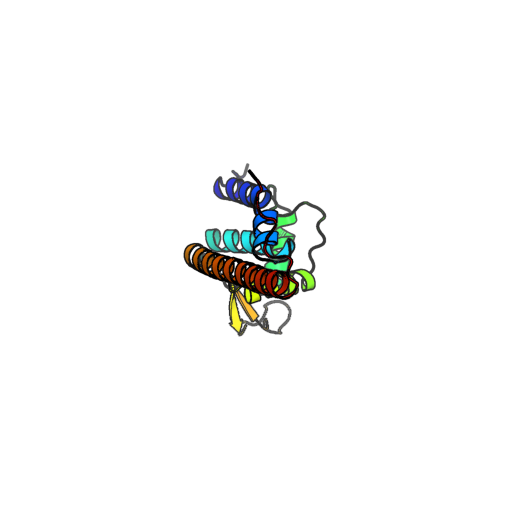841 C CA . ALA A 1 106 ? 21.610 -14.241 -14.555 1.00 56.56 106 ALA A CA 1
ATOM 842 C C . ALA A 1 106 ? 22.065 -15.075 -13.337 1.00 56.56 106 ALA A C 1
ATOM 844 O O . ALA A 1 106 ? 23.258 -15.194 -13.088 1.00 56.56 106 ALA A O 1
ATOM 845 N N . SER A 1 107 ? 21.147 -15.670 -12.573 1.00 56.22 107 SER A N 1
ATOM 846 C CA . SER A 1 107 ? 21.474 -16.532 -11.429 1.00 56.22 107 SER A CA 1
ATOM 847 C C . SER A 1 107 ? 20.353 -17.555 -11.267 1.00 56.22 107 SER A C 1
ATOM 849 O O . SER A 1 107 ? 19.245 -17.217 -10.872 1.00 56.22 107 SER A O 1
ATOM 851 N N . GLY A 1 108 ? 20.594 -18.800 -11.679 1.00 60.97 108 GLY A N 1
ATOM 852 C CA . GLY A 1 108 ? 19.591 -19.807 -12.067 1.00 60.97 108 GLY A CA 1
ATOM 853 C C . GLY A 1 108 ? 18.540 -20.280 -11.045 1.00 60.97 108 GLY A C 1
ATOM 854 O O . GLY A 1 108 ? 17.959 -21.343 -11.253 1.00 60.97 108 GLY A O 1
ATOM 855 N N . ARG A 1 109 ? 18.239 -19.534 -9.975 1.00 63.62 109 ARG A N 1
ATOM 856 C CA . ARG A 1 109 ? 17.090 -19.795 -9.098 1.00 63.62 109 ARG A CA 1
ATOM 857 C C . ARG A 1 109 ? 15.874 -18.989 -9.570 1.00 63.62 109 ARG A C 1
ATOM 859 O O . ARG A 1 109 ? 15.979 -17.770 -9.712 1.00 63.62 109 ARG A O 1
ATOM 866 N N . PRO A 1 110 ? 14.712 -19.616 -9.814 1.00 70.38 110 PRO A N 1
ATOM 867 C CA . PRO A 1 110 ? 13.490 -18.873 -10.106 1.00 70.38 110 PRO A CA 1
ATOM 868 C C . PRO A 1 110 ? 13.131 -17.930 -8.946 1.00 70.38 110 PRO A C 1
ATOM 870 O O . PRO A 1 110 ? 13.572 -18.106 -7.805 1.00 70.38 110 PRO A O 1
ATOM 873 N N . ALA A 1 111 ? 12.380 -16.870 -9.241 1.00 80.12 111 ALA A N 1
ATOM 874 C CA . ALA A 1 111 ? 11.795 -16.052 -8.183 1.00 80.12 111 ALA A CA 1
ATOM 875 C C . ALA A 1 111 ? 10.799 -16.907 -7.386 1.00 80.12 111 ALA A C 1
ATOM 877 O O . ALA A 1 111 ? 10.043 -17.668 -7.977 1.00 80.12 111 ALA A O 1
ATOM 878 N N . LYS A 1 112 ? 10.772 -16.788 -6.055 1.00 83.31 112 LYS A N 1
ATOM 879 C CA . LYS A 1 112 ? 9.802 -17.531 -5.232 1.00 83.31 112 LYS A CA 1
ATOM 880 C C . LYS A 1 112 ? 8.369 -17.088 -5.546 1.00 83.31 112 LYS A C 1
ATOM 882 O O . LYS A 1 112 ? 7.474 -17.914 -5.718 1.00 83.31 112 LYS A O 1
ATOM 887 N N . TYR A 1 113 ? 8.183 -15.778 -5.683 1.00 89.94 113 TYR A N 1
ATOM 888 C CA . TYR A 1 113 ? 6.901 -15.150 -5.956 1.00 89.94 113 TYR A CA 1
ATOM 889 C C . TYR A 1 113 ? 7.027 -14.100 -7.052 1.00 89.94 113 TYR A C 1
ATOM 891 O O . TYR A 1 113 ? 8.066 -13.445 -7.183 1.00 89.94 113 TYR A O 1
ATOM 899 N N . LEU A 1 114 ? 5.948 -13.951 -7.809 1.00 91.44 114 LEU A N 1
ATOM 900 C CA . LEU A 1 114 ? 5.719 -12.851 -8.729 1.00 91.44 114 LEU A CA 1
ATOM 901 C C . LEU A 1 114 ? 4.511 -12.052 -8.250 1.00 91.44 114 LEU A C 1
ATOM 903 O O . LEU A 1 114 ? 3.573 -12.615 -7.677 1.00 91.44 114 LEU A O 1
ATOM 907 N N . TYR A 1 115 ? 4.564 -10.748 -8.478 1.00 93.56 115 TYR A N 1
ATOM 908 C CA . TYR A 1 115 ? 3.573 -9.794 -8.019 1.00 93.56 115 TYR A CA 1
ATOM 909 C C . TYR A 1 115 ? 3.026 -8.995 -9.194 1.00 93.56 115 TYR A C 1
ATOM 911 O O . TYR A 1 115 ? 3.793 -8.470 -10.000 1.00 93.56 115 TYR A O 1
ATOM 919 N N . ALA A 1 116 ? 1.703 -8.877 -9.244 1.00 92.88 116 ALA A N 1
ATOM 920 C CA . ALA A 1 116 ? 0.992 -8.080 -10.234 1.00 92.88 116 ALA A CA 1
ATOM 921 C C . ALA A 1 116 ? 0.103 -7.064 -9.526 1.00 92.88 116 ALA A C 1
ATOM 923 O O . ALA A 1 116 ? -0.654 -7.424 -8.619 1.00 92.88 116 ALA A O 1
ATOM 924 N N . LEU A 1 117 ? 0.147 -5.805 -9.951 1.00 94.50 117 LEU A N 1
ATOM 925 C CA . LEU A 1 117 ? -0.734 -4.787 -9.394 1.00 94.50 117 LEU A CA 1
ATOM 926 C C . LEU A 1 117 ? -2.186 -5.056 -9.808 1.00 94.50 117 LEU A C 1
ATOM 928 O O . LEU A 1 117 ? -2.479 -5.315 -10.982 1.00 94.50 117 LEU A O 1
ATOM 932 N N . LYS A 1 118 ? -3.121 -4.980 -8.856 1.00 93.44 118 LYS A N 1
ATOM 933 C CA . LYS A 1 118 ? -4.551 -4.986 -9.188 1.00 93.44 118 LYS A CA 1
ATOM 934 C C . LYS A 1 118 ? -4.922 -3.734 -9.988 1.00 93.44 118 LYS A C 1
ATOM 936 O O . LYS A 1 118 ? -4.184 -2.756 -10.027 1.00 93.44 118 LYS A O 1
ATOM 941 N N . ASN A 1 119 ? -6.045 -3.767 -10.700 1.00 91.06 119 ASN A N 1
ATOM 942 C CA . ASN A 1 119 ? -6.487 -2.556 -11.396 1.00 91.06 119 ASN A CA 1
ATOM 943 C C . ASN A 1 119 ? -6.950 -1.496 -10.373 1.00 91.06 119 ASN A C 1
ATOM 945 O O . ASN A 1 119 ? -7.213 -1.819 -9.214 1.00 91.06 119 ASN A O 1
ATOM 949 N N . SER A 1 120 ? -7.037 -0.232 -10.790 1.00 90.44 120 SER A N 1
ATOM 950 C CA . SER A 1 120 ? -7.403 0.874 -9.895 1.00 90.44 120 SER A CA 1
ATOM 951 C C . SER A 1 120 ? -8.792 0.708 -9.270 1.00 90.44 120 SER A C 1
ATOM 953 O O . SER A 1 120 ? -8.950 1.005 -8.092 1.00 90.44 120 SER A O 1
ATOM 955 N N . GLN A 1 121 ? -9.776 0.184 -10.009 1.00 93.06 121 GLN A N 1
ATOM 956 C CA . GLN A 1 121 ? -11.129 -0.057 -9.492 1.00 93.06 121 GLN A CA 1
ATOM 957 C C . GLN A 1 121 ? -11.142 -1.137 -8.399 1.00 93.06 121 GLN A C 1
ATOM 959 O O . GLN A 1 121 ? -11.790 -0.970 -7.369 1.00 93.06 121 GLN A O 1
ATOM 964 N N . ASP A 1 122 ? -10.398 -2.227 -8.594 1.00 93.44 122 ASP A N 1
ATOM 965 C CA . ASP A 1 122 ? -10.226 -3.288 -7.599 1.00 93.44 122 ASP A CA 1
ATOM 966 C C . ASP A 1 122 ? -9.531 -2.742 -6.346 1.00 93.44 122 ASP A C 1
ATOM 968 O O . ASP A 1 122 ? -9.950 -3.043 -5.230 1.00 93.44 122 ASP A O 1
ATOM 972 N N . ILE A 1 123 ? -8.493 -1.916 -6.523 1.00 92.81 123 ILE A N 1
ATOM 973 C CA . ILE A 1 123 ? -7.788 -1.254 -5.417 1.00 92.81 123 ILE A CA 1
ATOM 974 C C . ILE A 1 123 ? -8.750 -0.353 -4.636 1.00 92.81 123 ILE A C 1
ATOM 976 O O . ILE A 1 123 ? -8.816 -0.466 -3.416 1.00 92.81 123 ILE A O 1
ATOM 980 N N . MET A 1 124 ? -9.542 0.482 -5.314 1.00 93.25 124 MET A N 1
ATOM 981 C CA . MET A 1 124 ? -10.529 1.348 -4.659 1.00 93.25 124 MET A CA 1
ATOM 982 C C . MET A 1 124 ? -11.535 0.541 -3.832 1.00 93.25 124 MET A C 1
ATOM 984 O O . MET A 1 124 ? -11.737 0.851 -2.663 1.00 93.25 124 MET A O 1
ATOM 988 N N . LYS A 1 125 ? -12.082 -0.552 -4.380 1.00 94.31 125 LYS A N 1
ATOM 989 C CA . LYS A 1 125 ? -13.001 -1.441 -3.643 1.00 94.31 125 LYS A CA 1
ATOM 990 C C . LYS A 1 125 ? -12.358 -2.043 -2.391 1.00 94.31 125 LYS A C 1
ATOM 992 O O . LYS A 1 125 ? -13.006 -2.147 -1.349 1.00 94.31 125 LYS A O 1
ATOM 997 N N . VAL A 1 126 ? -11.088 -2.448 -2.480 1.00 91.81 126 VAL A N 1
ATOM 998 C CA . VAL A 1 126 ? -10.331 -2.963 -1.328 1.00 91.81 126 VAL A CA 1
ATOM 999 C C . VAL A 1 126 ? -10.173 -1.879 -0.260 1.00 91.81 126 VAL A C 1
ATOM 1001 O O . VAL A 1 126 ? -10.414 -2.156 0.915 1.00 91.81 126 VAL A O 1
ATOM 1004 N N . ILE A 1 127 ? -9.826 -0.652 -0.658 1.00 91.25 127 ILE A N 1
ATOM 1005 C CA . ILE A 1 127 ? -9.678 0.492 0.252 1.00 91.25 127 ILE A CA 1
ATOM 1006 C C . ILE A 1 127 ? -11.014 0.826 0.924 1.00 91.25 127 ILE A C 1
ATOM 1008 O O . ILE A 1 127 ? -11.075 0.902 2.148 1.00 91.25 127 ILE A O 1
ATOM 1012 N N . GLU A 1 128 ? -12.101 0.950 0.162 1.00 93.75 128 GLU A N 1
ATOM 1013 C CA . GLU A 1 128 ? -13.443 1.236 0.686 1.00 93.75 128 GLU A CA 1
ATOM 1014 C C . GLU A 1 128 ? -13.908 0.196 1.708 1.00 93.75 128 GLU A C 1
ATOM 1016 O O . GLU A 1 128 ? -14.488 0.537 2.741 1.00 93.75 128 GLU A O 1
ATOM 1021 N N . ARG A 1 129 ? -13.658 -1.092 1.441 1.00 93.25 129 ARG A N 1
ATOM 1022 C CA . ARG A 1 129 ? -13.950 -2.163 2.400 1.00 93.25 129 ARG A CA 1
ATOM 1023 C C . ARG A 1 129 ? -13.161 -1.966 3.696 1.00 93.25 129 ARG A C 1
ATOM 1025 O O . ARG A 1 129 ? -13.770 -1.947 4.762 1.00 93.25 129 ARG A O 1
ATOM 1032 N N . ARG A 1 130 ? -11.844 -1.752 3.606 1.00 90.19 130 ARG A N 1
ATOM 1033 C CA . ARG A 1 130 ? -10.983 -1.559 4.788 1.00 90.19 130 ARG A CA 1
ATOM 1034 C C . ARG A 1 130 ? -11.376 -0.325 5.595 1.00 90.19 130 ARG A C 1
ATOM 1036 O O . ARG A 1 130 ? -11.386 -0.384 6.817 1.00 90.19 130 ARG A O 1
ATOM 1043 N N . MET A 1 131 ? -11.732 0.776 4.936 1.00 91.38 131 MET A N 1
ATOM 1044 C CA . MET A 1 131 ? -12.176 1.996 5.618 1.00 91.38 131 MET A CA 1
ATOM 1045 C C . MET A 1 131 ? -13.486 1.782 6.378 1.00 91.38 131 MET A C 1
ATOM 1047 O O . MET A 1 131 ? -13.619 2.241 7.511 1.00 91.38 131 MET A O 1
ATOM 1051 N N . ARG A 1 132 ? -14.437 1.039 5.798 1.00 94.12 132 ARG A N 1
ATOM 1052 C CA . ARG A 1 132 ? -15.682 0.673 6.490 1.00 94.12 132 ARG A CA 1
ATOM 1053 C C . ARG A 1 132 ? -15.423 -0.203 7.713 1.00 94.12 132 ARG A C 1
ATOM 1055 O O . ARG A 1 132 ? -15.996 0.059 8.764 1.00 94.12 132 ARG A O 1
ATOM 1062 N N . GLU A 1 133 ? -14.546 -1.195 7.589 1.00 92.31 133 GLU A N 1
ATOM 1063 C CA . GLU A 1 133 ? -14.141 -2.057 8.708 1.00 92.31 133 GLU A CA 1
ATOM 1064 C C . GLU A 1 133 ? -13.439 -1.253 9.811 1.00 92.31 133 GLU A C 1
ATOM 1066 O O . GLU A 1 133 ? -13.823 -1.349 10.972 1.00 92.31 133 GLU A O 1
ATOM 1071 N N . LYS A 1 134 ? -12.480 -0.388 9.450 1.00 90.56 134 LYS A N 1
ATOM 1072 C CA . LYS A 1 134 ? -11.779 0.510 10.385 1.00 90.56 134 LYS A CA 1
ATOM 1073 C C . LYS A 1 134 ? -12.763 1.409 11.135 1.00 90.56 134 LYS A C 1
ATOM 1075 O O . LYS A 1 134 ? -12.702 1.485 12.358 1.00 90.56 134 LYS A O 1
ATOM 1080 N N . LYS A 1 135 ? -13.698 2.046 10.419 1.00 93.88 135 LYS A N 1
ATOM 1081 C CA . LYS A 1 135 ? -14.742 2.888 11.021 1.00 93.88 135 LYS A CA 1
ATOM 1082 C C . LYS A 1 135 ? -15.605 2.094 12.001 1.00 93.88 135 LYS A C 1
ATOM 1084 O O . LYS A 1 135 ? -15.818 2.560 13.115 1.00 93.88 135 LYS A O 1
ATOM 1089 N N . ARG A 1 136 ? -16.083 0.912 11.596 1.00 96.12 136 ARG A N 1
ATOM 1090 C CA . ARG A 1 136 ? -16.918 0.053 12.447 1.00 96.12 136 ARG A CA 1
ATOM 1091 C C . ARG A 1 136 ? -16.191 -0.321 13.738 1.00 96.12 136 ARG A C 1
ATOM 1093 O O . ARG A 1 136 ? -16.741 -0.100 14.805 1.00 96.12 136 ARG A O 1
ATOM 1100 N N . ASN A 1 137 ? -14.949 -0.792 13.641 1.00 94.44 137 ASN A N 1
ATOM 1101 C CA . ASN A 1 137 ? -14.176 -1.211 14.810 1.00 94.44 137 ASN A CA 1
ATOM 1102 C C . ASN A 1 137 ? -13.928 -0.047 15.786 1.00 94.44 137 ASN A C 1
ATOM 1104 O O . ASN A 1 137 ? -14.013 -0.230 16.993 1.00 94.44 137 ASN A O 1
ATOM 1108 N N . ILE A 1 138 ? -13.639 1.160 15.280 1.00 95.12 138 ILE A N 1
ATOM 1109 C CA . ILE A 1 138 ? -13.483 2.351 16.133 1.00 95.12 138 ILE A CA 1
ATOM 1110 C C . ILE A 1 138 ? -14.798 2.662 16.855 1.00 95.12 138 ILE A C 1
ATOM 1112 O O . ILE A 1 138 ? -14.789 2.941 18.047 1.00 95.12 138 ILE A O 1
ATOM 1116 N N . PHE A 1 139 ? -15.927 2.600 16.149 1.00 95.94 139 PHE A N 1
ATOM 1117 C CA . PHE A 1 139 ? -17.234 2.881 16.741 1.00 95.94 139 PHE A CA 1
ATOM 1118 C C . PHE A 1 139 ? -17.587 1.852 17.816 1.00 95.94 139 PHE A C 1
ATOM 1120 O O . PHE A 1 139 ? -18.039 2.244 18.883 1.00 95.94 139 PHE A O 1
ATOM 1127 N N . GLU A 1 140 ? -17.318 0.567 17.575 1.00 97.06 140 GLU A N 1
ATOM 1128 C CA . GLU A 1 140 ? -17.498 -0.496 18.572 1.00 97.06 140 GLU A CA 1
ATOM 1129 C C . GLU A 1 140 ? -16.686 -0.226 19.847 1.00 97.06 140 GLU A C 1
ATOM 1131 O O . GLU A 1 140 ? -17.228 -0.351 20.939 1.00 97.06 140 GLU A O 1
ATOM 1136 N N . VAL A 1 141 ? -15.433 0.237 19.728 1.00 96.44 141 VAL A N 1
ATOM 1137 C CA . VAL A 1 141 ? -14.626 0.630 20.898 1.00 96.44 141 VAL A CA 1
ATOM 1138 C C . VAL A 1 141 ? -15.317 1.728 21.705 1.00 96.44 141 VAL A C 1
ATOM 1140 O O . VAL A 1 141 ? -15.434 1.597 22.917 1.00 96.44 1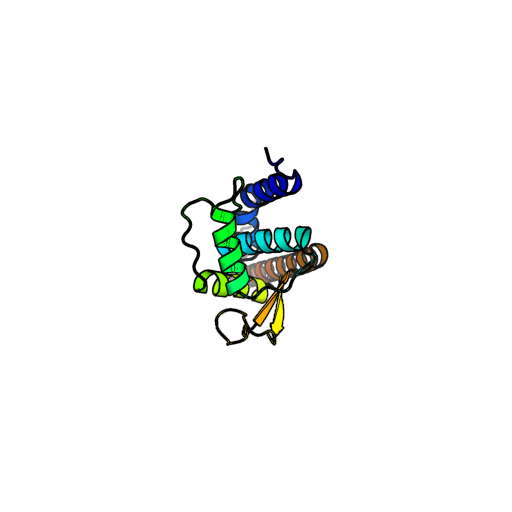41 VAL A O 1
ATOM 1143 N N . PHE A 1 142 ? -15.794 2.796 21.061 1.00 95.31 142 PHE A N 1
ATOM 1144 C CA . PHE A 1 142 ? -16.451 3.897 21.776 1.00 95.31 142 PHE A CA 1
ATOM 1145 C C . PHE A 1 142 ? -17.818 3.518 22.347 1.00 95.31 142 PHE A C 1
ATOM 1147 O O . PHE A 1 142 ? -18.172 4.012 23.411 1.00 95.31 142 PHE A O 1
ATOM 1154 N N . VAL A 1 143 ? -18.554 2.615 21.695 1.00 96.19 143 VAL A N 1
ATOM 1155 C CA . VAL A 1 143 ? -19.775 2.033 22.269 1.00 96.19 143 VAL A CA 1
ATOM 1156 C C . VAL A 1 143 ? -19.435 1.280 23.555 1.00 96.19 143 VAL A C 1
ATOM 1158 O O . VAL A 1 143 ? -20.017 1.570 24.593 1.00 96.19 143 VAL A O 1
ATOM 1161 N N . SER A 1 144 ? -18.431 0.399 23.531 1.00 95.69 144 SER A N 1
ATOM 1162 C CA . SER A 1 144 ? -18.001 -0.320 24.736 1.00 95.69 144 SER A CA 1
ATOM 1163 C C . SER A 1 144 ? -17.454 0.608 25.826 1.00 95.69 144 SER A C 1
ATOM 1165 O O . SER A 1 144 ? -17.657 0.348 27.007 1.00 95.69 144 SER A O 1
ATOM 1167 N N . LEU A 1 145 ? -16.770 1.699 25.465 1.00 94.62 145 LEU A N 1
ATOM 1168 C CA . LEU A 1 145 ? -16.336 2.708 26.437 1.00 94.62 145 LEU A CA 1
ATOM 1169 C C . LEU A 1 145 ? -17.530 3.433 27.072 1.00 94.62 145 LEU A C 1
ATOM 1171 O O . LEU A 1 145 ? -17.539 3.596 28.287 1.00 94.62 145 LEU A O 1
ATOM 1175 N N . SER A 1 146 ? -18.546 3.791 26.283 1.00 93.19 146 SER A N 1
ATOM 1176 C CA . SER A 1 146 ? -19.787 4.402 26.781 1.00 93.19 146 SER A CA 1
ATOM 1177 C C . SER A 1 146 ? -20.502 3.487 27.780 1.00 93.19 146 SER A C 1
ATOM 1179 O O . SER A 1 146 ? -20.922 3.938 28.840 1.00 93.19 146 SER A O 1
ATOM 1181 N N . GLU A 1 147 ? -20.586 2.185 27.490 1.00 93.81 147 GLU A N 1
ATOM 1182 C CA . GLU A 1 147 ? -21.167 1.191 28.407 1.00 93.81 147 GLU A CA 1
ATOM 1183 C C . GLU A 1 147 ? -20.399 1.120 29.742 1.00 93.81 147 GLU A C 1
ATOM 1185 O O . GLU A 1 147 ? -20.999 0.992 30.812 1.00 93.81 147 GLU A O 1
ATOM 1190 N N . ILE A 1 148 ? -19.066 1.239 29.703 1.00 94.25 148 ILE A N 1
ATOM 1191 C CA . ILE A 1 148 ? -18.218 1.284 30.905 1.00 94.25 148 ILE A CA 1
ATOM 1192 C C . ILE A 1 148 ? -18.448 2.581 31.693 1.00 94.25 148 ILE A C 1
ATOM 1194 O O . ILE A 1 148 ? -18.547 2.536 32.921 1.00 94.25 148 ILE A O 1
ATOM 1198 N N . GLU A 1 149 ? -18.540 3.729 31.018 1.00 94.00 149 GLU A N 1
ATOM 1199 C CA . GLU A 1 149 ? -18.826 5.025 31.648 1.00 94.00 149 GLU A CA 1
ATOM 1200 C C . GLU A 1 149 ? -20.193 5.023 32.347 1.00 94.00 149 GLU A C 1
ATOM 1202 O O . GLU A 1 149 ? -20.313 5.484 33.486 1.00 94.00 149 GLU A O 1
ATOM 1207 N N . GLU A 1 150 ? -21.213 4.447 31.709 1.00 90.88 150 GLU A N 1
ATOM 1208 C CA . GLU A 1 150 ? -22.538 4.255 32.299 1.00 90.88 150 GLU A CA 1
ATOM 1209 C C . GLU A 1 150 ? -22.485 3.357 33.541 1.00 90.88 150 GLU A C 1
ATOM 1211 O O . GLU A 1 150 ? -23.004 3.735 34.594 1.00 90.88 150 GLU A O 1
ATOM 1216 N N . ALA A 1 151 ? -21.801 2.210 33.465 1.00 90.88 151 ALA A N 1
ATOM 1217 C CA . ALA A 1 151 ? -21.639 1.295 34.597 1.00 90.88 151 ALA A CA 1
ATOM 1218 C C . ALA A 1 151 ? -20.862 1.921 35.772 1.00 90.88 151 ALA A C 1
ATOM 1220 O O . ALA A 1 151 ? -21.110 1.588 36.932 1.00 90.88 151 ALA A O 1
ATOM 1221 N N . ALA A 1 152 ? -19.948 2.850 35.484 1.00 92.06 152 ALA A N 1
ATOM 1222 C CA . ALA A 1 152 ? -19.216 3.627 36.481 1.00 92.06 152 ALA A CA 1
ATOM 1223 C C . ALA A 1 152 ? -20.029 4.801 37.068 1.00 92.06 152 ALA A C 1
ATOM 1225 O O . ALA A 1 152 ? -19.529 5.511 37.941 1.00 92.06 152 ALA A O 1
ATOM 1226 N N . GLY A 1 153 ? -21.265 5.027 36.607 1.00 88.81 153 GLY A N 1
ATOM 1227 C CA . GLY A 1 153 ? -22.113 6.137 37.052 1.00 88.81 153 GLY A CA 1
ATOM 1228 C C . GLY A 1 153 ? -21.698 7.504 36.497 1.00 88.81 153 GLY A C 1
ATOM 1229 O O . GLY A 1 153 ? -22.119 8.528 37.029 1.00 88.81 153 GLY A O 1
ATOM 1230 N N . LEU A 1 154 ? -20.881 7.536 35.439 1.00 84.19 154 LEU A N 1
ATOM 1231 C CA . LEU A 1 154 ? -20.392 8.762 34.794 1.00 84.19 154 LEU A CA 1
ATOM 1232 C C . LEU A 1 154 ? -21.296 9.232 33.641 1.00 84.19 154 LEU A C 1
ATOM 1234 O O . LEU A 1 154 ? -21.143 10.351 33.159 1.00 84.19 154 LEU A O 1
ATOM 1238 N N . GLY A 1 155 ? -22.264 8.408 33.224 1.00 64.69 155 GLY A N 1
ATOM 1239 C CA . GLY A 1 155 ? -23.069 8.597 32.010 1.00 64.69 155 GLY A CA 1
ATOM 1240 C C . GLY A 1 155 ? -24.058 9.775 31.982 1.00 64.69 155 GLY A C 1
ATOM 1241 O O . GLY A 1 155 ? -24.804 9.893 31.016 1.00 64.69 155 GLY A O 1
ATOM 1242 N N . GLN A 1 156 ? -24.108 10.654 32.993 1.00 62.97 156 GLN A N 1
ATOM 1243 C CA . GLN A 1 156 ? -24.976 11.845 32.981 1.00 62.97 156 GLN A CA 1
ATOM 1244 C C . GLN A 1 156 ? -24.363 13.035 33.739 1.00 62.97 156 GLN A C 1
ATOM 1246 O O . GLN A 1 156 ? -24.653 13.260 34.915 1.00 62.97 156 GLN A O 1
ATOM 1251 N N . LEU A 1 157 ? -23.617 13.893 33.038 1.00 56.47 157 LEU A N 1
ATOM 1252 C CA . LEU A 1 157 ? -23.654 15.322 33.353 1.00 56.47 157 LEU A CA 1
ATOM 1253 C C . LEU A 1 157 ? -25.004 15.829 32.846 1.00 56.47 157 LEU A C 1
ATOM 1255 O O . LEU A 1 157 ? -25.179 16.077 31.656 1.00 56.47 157 LEU A O 1
ATOM 1259 N N . LYS A 1 158 ? -25.989 15.914 33.747 1.00 48.56 158 LYS A N 1
ATOM 1260 C CA . LYS A 1 158 ? -27.205 16.686 33.489 1.00 48.56 158 LYS A CA 1
ATOM 1261 C C . LYS A 1 158 ? -26.761 18.085 33.066 1.00 48.56 158 LYS A C 1
ATOM 1263 O O . LYS A 1 158 ? -26.201 18.808 33.888 1.00 48.56 158 LYS A O 1
ATOM 1268 N N . GLU A 1 159 ? -27.009 18.454 31.812 1.00 49.66 159 GLU A N 1
ATOM 1269 C CA . GLU A 1 159 ? -27.134 19.857 31.435 1.00 49.66 159 GLU A CA 1
ATOM 1270 C C . GLU A 1 159 ? -28.243 20.437 32.320 1.00 49.66 159 GLU A C 1
ATOM 1272 O O . GLU A 1 159 ? -29.434 20.205 32.112 1.00 49.66 159 GLU A O 1
ATOM 1277 N N . VAL A 1 160 ? -27.833 21.086 33.408 1.00 45.75 160 VAL A N 1
ATOM 1278 C CA . VAL A 1 160 ? -28.705 21.969 34.167 1.00 45.75 160 VAL A CA 1
ATOM 1279 C C . VAL A 1 160 ? -28.767 23.254 33.353 1.00 45.75 160 VAL A C 1
ATOM 1281 O O . VAL A 1 160 ? -27.737 23.890 33.132 1.00 45.75 160 VAL A O 1
ATOM 1284 N N . LEU A 1 161 ? -29.978 23.520 32.861 1.00 39.78 161 LEU A N 1
ATOM 1285 C CA . LEU A 1 161 ? -30.438 24.739 32.192 1.00 39.78 161 LEU A CA 1
ATOM 1286 C C . LEU A 1 161 ? -29.887 26.026 32.818 1.00 39.78 161 LEU A C 1
ATOM 1288 O O . LEU A 1 161 ? -29.867 26.105 34.069 1.00 39.78 161 LEU A O 1
#

Sequence (161 aa):
MATVSTAAVRLTELVKRYSSTIAEELGISYQASKILFYLFEQRVHQNNPDHSAYDIYKGLLSQAKSRLPLFPKGEQITEKNVEKAIGDLFACDLVRRSSGKRKRKASGRPAKYLYALKNSQDIMKVIERRMREKKRNIFEVFVSLSEIEEAAGLGQLKEVL

Secondary structure (DSSP, 8-state):
-PPPPHHHHHHHHHHHHHHHHHHHHHT--HHHHHHHHHHHHHHHHHTS--B-HHHHHHHHHHHTTSSS-SS-TT----HHHHHHHHHHHHHTT-EEEEE--SPPSSSSSPPSEEEEEPPHHHHHHHHHHHHHHHHHHHHHHHHHHHHHHHHTT-S------